Protein AF-A0A7S9C4N0-F1 (afdb_monomer)

pLDDT: mean 79.32, std 20.71, range [38.62, 98.19]

Solvent-accessible surface area (backbone atoms only — not comparable to full-atom values): 6764 Å² total; per-residue (Å²): 137,88,86,79,90,88,79,85,83,76,67,74,68,62,57,54,56,61,53,48,69,72,64,66,68,69,75,49,67,66,59,56,49,53,51,50,52,51,50,52,47,45,57,50,40,56,49,52,24,50,52,28,50,78,68,72,34,56,71,59,19,50,50,38,47,52,54,43,48,55,60,38,64,79,62,74,44,74,67,61,49,51,43,47,51,49,28,52,53,28,51,76,69,69,37,54,73,60,20,51,55,46,47,53,52,45,53,56,63,72,68,57,77,86,126

Foldseek 3Di:
DDDDDDDDDPPVVVVVVVVVVVPPCPPPVVVVVVVVVLLVVLLVLLVVLLVCLVVVNLVVSLVSLVVSLVSCVVPPDPVLNVLSVVLNVCSVVVVSVVSNVSSVVSSVVSVDPPD

Structure (mmCIF, N/CA/C/O backbone):
data_AF-A0A7S9C4N0-F1
#
_entry.id   AF-A0A7S9C4N0-F1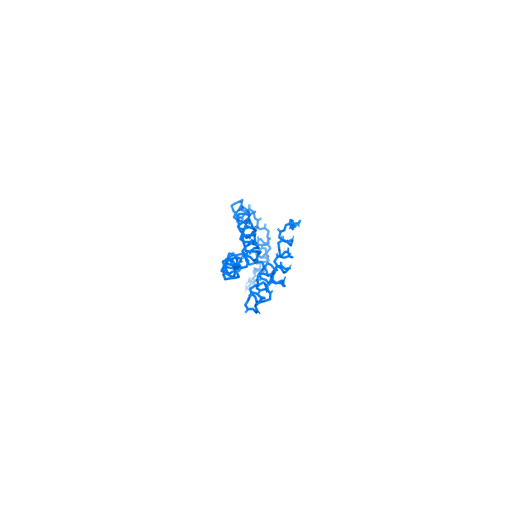
#
loop_
_atom_site.group_PDB
_atom_site.id
_atom_site.type_symbol
_atom_site.label_atom_id
_atom_site.label_alt_id
_atom_site.label_comp_id
_atom_site.label_asym_id
_atom_site.label_entity_id
_atom_site.label_seq_id
_atom_site.pdbx_PDB_ins_code
_atom_site.Cartn_x
_atom_site.Cartn_y
_atom_site.Cartn_z
_atom_site.occupancy
_atom_site.B_iso_or_equiv
_atom_site.auth_seq_id
_atom_site.auth_comp_id
_atom_site.auth_asym_id
_atom_site.auth_atom_id
_atom_site.pdbx_PDB_model_num
ATOM 1 N N . MET A 1 1 ? -49.099 -14.129 62.429 1.00 42.12 1 MET A N 1
ATOM 2 C CA . MET A 1 1 ? -47.677 -14.520 62.326 1.00 42.12 1 MET A CA 1
ATOM 3 C C . MET A 1 1 ? -47.133 -13.889 61.053 1.00 42.12 1 MET A C 1
ATOM 5 O O . MET A 1 1 ? -47.668 -14.164 59.990 1.00 42.12 1 MET A O 1
ATOM 9 N N . SER A 1 2 ? -46.189 -12.955 61.195 1.00 42.50 2 SER A N 1
ATOM 10 C CA . SER A 1 2 ? -45.505 -12.240 60.104 1.00 42.50 2 SER A CA 1
ATOM 11 C C . SER A 1 2 ? -44.421 -13.084 59.425 1.00 42.50 2 SER A C 1
ATOM 13 O O . SER A 1 2 ? -43.909 -14.011 60.052 1.00 42.50 2 SER A O 1
ATOM 15 N N . HIS A 1 3 ? -43.997 -12.590 58.249 1.00 38.66 3 HIS A N 1
ATOM 16 C CA . HIS A 1 3 ? -42.787 -12.847 57.433 1.00 38.66 3 HIS A CA 1
ATOM 17 C C 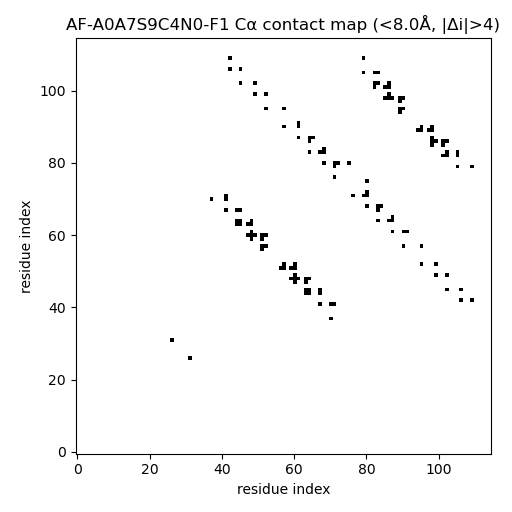. HIS A 1 3 ? -43.074 -13.614 56.122 1.00 38.66 3 HIS A C 1
ATOM 19 O O . HIS A 1 3 ? -43.628 -14.699 56.161 1.00 38.66 3 HIS A O 1
ATOM 25 N N . GLY A 1 4 ? -42.720 -13.123 54.928 1.00 38.84 4 GLY A N 1
ATOM 26 C CA . GLY A 1 4 ? -41.900 -11.955 54.616 1.00 38.84 4 GLY A CA 1
ATOM 27 C C . GLY A 1 4 ? -41.894 -11.572 53.129 1.00 38.84 4 GLY A C 1
ATOM 28 O O . GLY A 1 4 ? -42.109 -12.393 52.242 1.00 38.84 4 GLY A O 1
ATOM 29 N N . ASN A 1 5 ? -41.628 -10.283 52.917 1.00 50.59 5 ASN A N 1
ATOM 30 C CA . ASN A 1 5 ? -41.169 -9.650 51.681 1.00 50.59 5 ASN A CA 1
ATOM 31 C C . ASN A 1 5 ? -39.883 -10.298 51.149 1.00 50.59 5 ASN A C 1
ATOM 33 O O . ASN A 1 5 ? -39.047 -10.693 51.963 1.00 50.59 5 ASN A O 1
ATOM 37 N N . ASN A 1 6 ? -39.712 -10.278 49.814 1.00 46.94 6 ASN A N 1
ATOM 38 C CA . ASN A 1 6 ? -38.465 -10.155 49.020 1.00 46.94 6 ASN A CA 1
ATOM 39 C C . ASN A 1 6 ? -38.586 -10.980 47.718 1.00 46.94 6 ASN A C 1
ATOM 41 O O . ASN A 1 6 ? -38.958 -12.140 47.778 1.00 46.94 6 ASN A O 1
ATOM 45 N N . LYS A 1 7 ? -38.270 -10.515 46.505 1.00 49.75 7 LYS A N 1
ATOM 46 C CA . LYS A 1 7 ? -37.336 -9.473 46.061 1.00 49.75 7 LYS A CA 1
ATOM 47 C C . LYS A 1 7 ? -37.733 -8.968 44.669 1.00 49.75 7 LYS A C 1
ATOM 49 O O . LYS A 1 7 ? -38.094 -9.749 43.793 1.00 49.75 7 LYS A O 1
ATOM 54 N N . SER A 1 8 ? -37.565 -7.663 44.495 1.00 49.47 8 SER A N 1
ATOM 55 C CA . SER A 1 8 ? -37.536 -6.902 43.250 1.00 49.47 8 SER A CA 1
ATOM 56 C C . SER A 1 8 ? -36.784 -7.621 42.130 1.00 49.47 8 SER A C 1
ATOM 58 O O . SER A 1 8 ? -35.636 -8.009 42.319 1.00 49.47 8 SER A O 1
ATOM 60 N N . THR A 1 9 ? -37.407 -7.738 40.959 1.00 46.94 9 THR A N 1
ATOM 61 C CA . THR A 1 9 ? -36.789 -8.100 39.676 1.00 46.94 9 THR A CA 1
ATOM 62 C C . THR A 1 9 ? -35.881 -6.963 39.188 1.00 46.94 9 THR A C 1
ATOM 64 O O . THR A 1 9 ? -36.403 -5.979 38.664 1.00 46.94 9 THR A O 1
ATOM 67 N N . PRO A 1 10 ? -34.538 -7.063 39.278 1.00 48.41 10 PRO A N 1
ATOM 68 C CA . PRO A 1 10 ? -33.617 -6.063 38.743 1.00 48.41 10 PRO A CA 1
ATOM 69 C C . PRO A 1 10 ? -33.105 -6.467 37.349 1.00 48.41 10 PRO A C 1
ATOM 71 O O . PRO A 1 10 ? -32.075 -5.982 36.897 1.00 48.41 10 PRO A O 1
ATOM 74 N N . VAL A 1 11 ? -33.785 -7.390 36.663 1.00 48.38 11 VAL A N 1
ATOM 75 C CA . VAL A 1 11 ? -33.288 -7.960 35.399 1.00 48.38 11 VAL A CA 1
ATOM 76 C C . VAL A 1 11 ? -33.662 -7.088 34.195 1.00 48.38 11 VAL A C 1
ATOM 78 O O . VAL A 1 11 ? -32.925 -7.037 33.216 1.00 48.38 11 VAL A O 1
ATOM 81 N N . LEU A 1 12 ? -34.756 -6.325 34.275 1.00 45.28 12 LEU A N 1
ATOM 82 C CA . LEU A 1 12 ? -35.233 -5.512 33.148 1.00 45.28 12 LEU A CA 1
ATOM 83 C C . LEU A 1 12 ? -34.440 -4.215 32.918 1.00 45.28 12 LEU A C 1
ATOM 85 O O . LEU A 1 12 ? -34.414 -3.720 31.79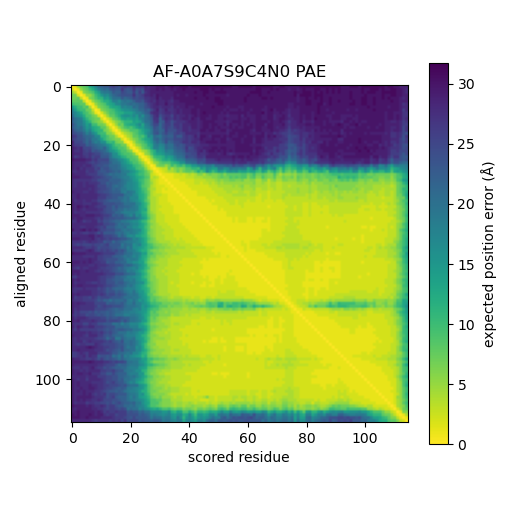5 1.00 45.28 12 LEU A O 1
ATOM 89 N N . ALA A 1 13 ? -33.739 -3.689 33.926 1.00 46.22 13 ALA A N 1
ATOM 90 C CA . ALA A 1 13 ? -32.926 -2.479 33.764 1.00 46.22 13 ALA A CA 1
ATOM 91 C C . ALA A 1 13 ? -31.599 -2.735 33.017 1.00 46.22 13 ALA A C 1
ATOM 93 O O . ALA A 1 13 ? -31.048 -1.825 32.404 1.00 46.22 13 ALA A O 1
ATOM 94 N N . LEU A 1 14 ? -31.098 -3.975 33.024 1.00 44.50 14 LEU A N 1
ATOM 95 C CA . LEU A 1 14 ? -29.803 -4.331 32.429 1.00 44.50 14 LEU A CA 1
ATOM 96 C C . LEU A 1 14 ? -29.857 -4.505 30.902 1.00 44.50 14 LEU A C 1
ATOM 98 O O . LEU A 1 14 ? -28.857 -4.275 30.226 1.00 44.50 14 LEU A O 1
ATOM 102 N N . VAL A 1 15 ? -31.022 -4.840 30.339 1.00 50.91 15 VAL A N 1
ATOM 103 C CA . VAL A 1 15 ? -31.187 -5.018 28.882 1.00 50.91 15 VAL A CA 1
ATOM 104 C C . VAL A 1 15 ? -31.284 -3.671 28.153 1.00 50.91 15 VAL A C 1
ATOM 106 O O . VAL A 1 15 ? -30.774 -3.527 27.043 1.00 50.91 15 VAL A O 1
ATOM 109 N N . ALA A 1 16 ? -31.847 -2.645 28.798 1.00 47.94 16 ALA A N 1
ATOM 110 C CA . ALA A 1 16 ? -31.915 -1.300 28.224 1.00 47.94 16 ALA A CA 1
ATOM 111 C C . ALA A 1 16 ? -30.527 -0.647 28.077 1.00 47.94 16 ALA A C 1
ATOM 113 O O . ALA A 1 16 ? -30.297 0.092 27.121 1.00 47.94 16 ALA A O 1
ATOM 114 N N . ALA A 1 17 ? -29.577 -0.962 28.966 1.00 44.97 17 ALA A N 1
ATOM 115 C CA . ALA A 1 17 ? -28.221 -0.420 28.896 1.00 44.97 17 ALA A CA 1
ATOM 116 C C . ALA A 1 17 ? -27.434 -0.940 27.676 1.00 44.97 17 ALA A C 1
ATOM 118 O O . ALA A 1 17 ? -26.717 -0.165 27.049 1.00 44.97 17 ALA A O 1
ATOM 119 N N . PHE A 1 18 ? -27.626 -2.205 27.279 1.00 50.28 18 PHE A N 1
ATOM 120 C CA . PHE A 1 18 ? -26.986 -2.777 26.083 1.00 50.28 18 PHE A CA 1
ATOM 121 C C . PHE A 1 18 ? -27.610 -2.273 24.769 1.00 50.28 18 PHE A C 1
ATOM 123 O O . PHE A 1 18 ? -26.909 -2.079 23.774 1.00 50.28 18 PHE A O 1
ATOM 130 N N . ALA A 1 19 ? -28.917 -1.992 24.764 1.00 48.09 19 ALA A N 1
ATOM 131 C CA . ALA A 1 19 ? -29.579 -1.372 23.615 1.00 48.09 19 ALA A CA 1
ATOM 132 C C . ALA A 1 19 ? -29.194 0.113 23.457 1.00 48.09 19 ALA A C 1
ATOM 134 O O . ALA A 1 19 ? -28.982 0.578 22.337 1.00 48.09 19 ALA A O 1
ATOM 135 N N . ALA A 1 20 ? -29.015 0.844 24.563 1.00 42.09 20 ALA A N 1
ATOM 136 C CA . ALA A 1 20 ? -28.598 2.247 24.534 1.00 42.09 20 ALA A CA 1
ATOM 137 C C . ALA A 1 20 ? -27.164 2.434 24.003 1.00 42.09 20 ALA A C 1
ATOM 139 O O . ALA A 1 20 ? -26.893 3.415 23.314 1.00 42.09 20 ALA A O 1
ATOM 140 N N . THR A 1 21 ? -26.253 1.474 24.216 1.00 47.78 21 THR A N 1
ATOM 141 C CA . THR A 1 21 ? -24.904 1.542 23.613 1.00 47.78 21 THR A CA 1
ATOM 142 C C . THR A 1 21 ? -24.913 1.305 22.100 1.00 47.78 21 THR A C 1
ATOM 144 O O . THR A 1 21 ? -23.990 1.721 21.408 1.00 47.78 21 THR A O 1
ATOM 147 N N . SER A 1 22 ? -25.961 0.669 21.569 1.00 45.81 22 SER A N 1
ATOM 148 C CA . SER A 1 22 ? -26.095 0.414 20.128 1.00 45.81 22 SER A CA 1
ATOM 149 C C . SER A 1 22 ? -26.681 1.614 19.371 1.00 45.81 22 SER A C 1
ATOM 151 O O . SER A 1 22 ? -26.483 1.733 18.165 1.00 45.81 22 SER A O 1
ATOM 153 N N . ALA A 1 23 ? -27.399 2.504 20.069 1.00 44.66 23 ALA A N 1
ATOM 154 C CA . ALA A 1 23 ? -28.162 3.602 19.471 1.00 44.66 23 ALA A CA 1
ATOM 155 C C . ALA A 1 23 ? -27.606 5.007 19.774 1.00 44.66 23 ALA A C 1
ATOM 157 O O . ALA A 1 23 ? -27.929 5.952 19.059 1.00 44.66 23 ALA A O 1
ATOM 158 N N . GLN A 1 24 ? -26.732 5.170 20.773 1.00 43.16 24 GLN A N 1
ATOM 159 C CA . GLN A 1 24 ? -26.011 6.427 21.012 1.00 43.16 24 GLN A CA 1
ATOM 160 C C . GLN A 1 24 ? -24.666 6.484 20.267 1.00 43.16 24 GLN A C 1
ATOM 162 O O . GLN A 1 24 ? -23.676 7.011 20.760 1.00 43.16 24 GLN A O 1
ATOM 167 N N . ALA A 1 25 ? -24.659 6.052 19.006 1.00 50.03 25 ALA A N 1
ATOM 168 C CA . ALA A 1 25 ? -23.867 6.745 17.997 1.00 50.03 25 ALA A CA 1
ATOM 169 C C . ALA A 1 25 ? -24.622 8.033 17.626 1.00 50.03 25 ALA A C 1
ATOM 171 O O . ALA A 1 25 ? -25.085 8.200 16.501 1.00 50.03 25 ALA A O 1
ATOM 172 N N . ALA A 1 26 ? -24.794 8.944 18.592 1.00 48.78 26 ALA A N 1
ATOM 173 C CA . ALA A 1 26 ? -24.950 10.341 18.228 1.00 48.78 26 ALA A CA 1
ATOM 174 C C . ALA A 1 26 ? -23.658 10.657 17.480 1.00 48.78 26 ALA A C 1
ATOM 176 O O . ALA A 1 26 ? -22.591 10.646 18.088 1.00 48.78 26 ALA A O 1
ATOM 177 N N . ALA A 1 27 ? -23.743 10.722 16.152 1.00 56.53 27 ALA A N 1
ATOM 178 C CA . ALA A 1 27 ? -22.606 10.918 15.279 1.00 56.53 27 ALA A CA 1
ATOM 179 C C . ALA A 1 27 ? -21.900 12.192 15.733 1.00 56.53 27 ALA A C 1
ATOM 181 O O . ALA A 1 27 ? -22.366 13.289 15.437 1.00 56.53 27 ALA A O 1
ATOM 182 N N . ASP A 1 28 ? -20.830 12.028 16.513 1.00 62.69 28 ASP A N 1
ATOM 183 C CA . ASP A 1 28 ? -19.946 13.117 16.875 1.00 62.69 28 ASP A CA 1
ATOM 184 C C . ASP A 1 28 ? -19.474 13.708 15.540 1.00 62.69 28 ASP A C 1
ATOM 186 O O . ASP A 1 28 ? -18.823 12.994 14.758 1.00 62.69 28 ASP A O 1
ATOM 190 N N . PRO A 1 29 ? -19.870 14.950 15.205 1.00 66.19 29 PRO A N 1
ATOM 191 C CA . PRO A 1 29 ? -19.482 15.562 13.944 1.00 66.19 29 PRO A CA 1
ATOM 192 C C . PRO A 1 29 ? -17.956 15.560 13.791 1.00 66.19 29 PRO A C 1
ATOM 194 O O . PRO A 1 29 ? -17.461 15.384 12.671 1.00 66.19 29 PRO A O 1
ATOM 197 N N . ASP A 1 30 ? -17.210 15.598 14.898 1.00 78.94 30 ASP A N 1
ATOM 198 C CA . ASP A 1 30 ? -15.754 15.519 14.891 1.00 78.94 30 ASP A CA 1
ATOM 199 C C . ASP A 1 30 ? -15.251 14.127 14.496 1.00 78.94 30 ASP A C 1
ATOM 201 O O . ASP A 1 30 ? -14.275 14.019 13.756 1.00 78.94 30 ASP A O 1
ATOM 205 N N . GLU A 1 31 ? -15.903 13.042 14.922 1.00 78.31 31 GLU A N 1
ATOM 206 C CA . GLU A 1 31 ? -15.506 11.686 14.516 1.00 78.31 31 GLU A CA 1
ATOM 207 C C . GLU A 1 31 ? -15.821 11.425 13.039 1.00 78.31 31 GLU A C 1
ATOM 209 O O . GLU A 1 31 ? -15.039 10.780 12.334 1.00 78.31 31 GLU A O 1
ATOM 214 N N . SER A 1 32 ? -16.933 11.972 12.536 1.00 78.56 32 SER A N 1
ATOM 215 C CA . SER A 1 32 ? -17.266 11.892 11.111 1.00 78.56 32 SER A CA 1
ATOM 216 C C . SER A 1 32 ? -16.238 12.632 10.243 1.00 78.56 32 SER A C 1
ATOM 218 O O . SER A 1 32 ? -15.775 12.086 9.236 1.00 78.56 32 SER A O 1
ATOM 220 N N . THR A 1 33 ? -15.805 13.815 10.691 1.00 83.25 33 THR A N 1
ATOM 221 C CA . THR A 1 33 ? -14.778 14.638 10.039 1.00 83.25 33 THR A CA 1
ATOM 222 C C . THR A 1 33 ? -13.426 13.933 10.074 1.00 83.25 33 THR A C 1
ATOM 224 O O . THR A 1 33 ? -12.829 13.691 9.026 1.00 83.25 33 THR A O 1
ATOM 227 N N . ARG A 1 34 ? -12.993 13.457 11.249 1.00 83.75 34 ARG A N 1
ATOM 228 C CA . ARG A 1 34 ? -11.751 12.685 11.411 1.00 83.75 34 ARG A CA 1
ATOM 229 C C . ARG A 1 34 ? -11.723 11.430 10.536 1.00 83.75 34 ARG A C 1
ATOM 231 O O . ARG A 1 34 ? -10.688 11.080 9.967 1.00 83.75 34 ARG A O 1
ATOM 238 N N . ARG A 1 35 ? -12.855 10.732 10.389 1.00 81.62 35 ARG A N 1
ATOM 239 C CA . ARG A 1 35 ? -12.970 9.576 9.486 1.00 81.62 35 ARG A CA 1
ATOM 240 C C . ARG A 1 35 ? -12.813 9.988 8.018 1.00 81.62 35 ARG A C 1
ATOM 242 O O . ARG A 1 35 ? -12.166 9.257 7.267 1.00 81.62 35 ARG A O 1
ATOM 249 N N . GLN A 1 36 ? -13.388 11.114 7.595 1.00 84.25 36 GLN A N 1
ATOM 250 C CA . GLN A 1 36 ? -13.212 11.631 6.232 1.00 84.25 36 GLN A CA 1
ATOM 251 C C . GLN A 1 36 ? -11.764 12.051 5.960 1.00 84.25 36 GLN A C 1
ATOM 253 O O . GLN A 1 36 ? -11.209 11.649 4.938 1.00 84.25 36 GLN A O 1
ATOM 258 N N . GLU A 1 37 ? -11.127 12.767 6.886 1.00 86.38 37 GLU A N 1
ATOM 259 C CA . GLU A 1 37 ? -9.718 13.167 6.788 1.00 86.38 37 GLU A CA 1
ATOM 260 C C . GLU A 1 37 ? -8.792 11.953 6.666 1.00 86.38 37 GLU A C 1
ATOM 262 O O . GLU A 1 37 ? -7.960 11.892 5.760 1.00 86.38 37 GLU A O 1
ATOM 267 N N . ARG A 1 38 ? -8.989 10.925 7.505 1.00 84.00 38 ARG A N 1
ATOM 268 C CA . ARG A 1 38 ? -8.225 9.670 7.414 1.00 84.00 38 ARG A CA 1
ATOM 269 C C . ARG A 1 38 ? -8.429 8.965 6.076 1.00 84.00 38 ARG A C 1
ATOM 271 O O . ARG A 1 38 ? -7.464 8.496 5.478 1.00 84.00 38 ARG A O 1
ATOM 278 N N . ARG A 1 39 ? -9.667 8.897 5.573 1.00 84.69 39 ARG A N 1
ATOM 279 C CA . ARG A 1 39 ? -9.948 8.325 4.243 1.00 84.69 39 ARG A CA 1
ATOM 280 C C . ARG A 1 39 ? -9.232 9.107 3.143 1.00 84.69 39 ARG A C 1
ATOM 282 O O . ARG A 1 39 ? -8.623 8.492 2.271 1.00 84.69 39 ARG A O 1
ATOM 289 N N . ALA A 1 40 ? -9.257 10.437 3.201 1.00 88.06 40 ALA A N 1
ATOM 290 C CA . ALA A 1 40 ? -8.545 11.288 2.252 1.00 88.06 40 ALA A CA 1
ATOM 291 C C . ALA A 1 40 ? -7.026 11.053 2.309 1.00 88.06 40 ALA A C 1
ATOM 293 O O . ALA A 1 40 ? -6.388 10.908 1.263 1.00 88.06 40 ALA A O 1
ATOM 294 N N . GLN A 1 41 ? -6.465 10.923 3.516 1.00 89.69 41 GLN A N 1
ATOM 295 C CA . GLN A 1 41 ? -5.053 10.614 3.732 1.00 89.69 41 GLN A CA 1
ATOM 296 C C . GLN A 1 41 ? -4.671 9.251 3.141 1.00 89.69 41 GLN A C 1
ATOM 298 O O . GLN A 1 41 ? -3.714 9.170 2.373 1.00 89.69 41 GLN A O 1
ATOM 303 N N . VAL A 1 42 ? -5.440 8.194 3.423 1.00 90.25 42 VAL A N 1
ATOM 304 C CA . VAL A 1 42 ? -5.203 6.853 2.860 1.00 90.25 42 VAL A CA 1
ATOM 305 C C . VAL A 1 42 ? -5.270 6.898 1.331 1.00 90.25 42 VAL A C 1
ATOM 307 O O . VAL A 1 42 ? -4.365 6.412 0.656 1.00 90.25 42 VAL A O 1
ATOM 310 N N . GLN A 1 43 ? -6.279 7.554 0.751 1.00 91.31 43 GLN A N 1
ATOM 311 C CA . GLN A 1 43 ? -6.390 7.697 -0.705 1.00 91.31 43 GLN A CA 1
ATOM 312 C C . GLN A 1 43 ? -5.223 8.483 -1.325 1.00 91.31 43 GLN A C 1
ATOM 314 O O . GLN A 1 43 ? -4.832 8.223 -2.469 1.00 91.31 43 GLN A O 1
ATOM 319 N N . GLN A 1 44 ? -4.678 9.472 -0.615 1.00 92.94 44 GLN A N 1
ATOM 320 C CA . GLN A 1 44 ? -3.486 10.204 -1.039 1.00 92.94 44 GLN A CA 1
ATOM 321 C C . GLN A 1 44 ? -2.235 9.322 -0.974 1.00 92.94 44 GLN A C 1
ATOM 323 O O . GLN A 1 44 ? -1.474 9.296 -1.939 1.00 92.94 44 GLN A O 1
ATOM 328 N N . GLN A 1 45 ? -2.048 8.555 0.101 1.00 93.81 45 GLN A N 1
ATOM 329 C CA . GLN A 1 45 ? -0.907 7.648 0.239 1.00 93.81 45 GLN A CA 1
ATOM 330 C C . GLN A 1 45 ? -0.928 6.533 -0.810 1.00 93.81 45 GLN A C 1
ATOM 332 O O . GLN A 1 45 ? 0.097 6.261 -1.427 1.00 93.81 45 GLN A O 1
ATOM 337 N N . LEU A 1 46 ? -2.096 5.951 -1.099 1.00 94.38 46 LEU A N 1
ATOM 338 C CA . LEU A 1 46 ? -2.230 4.949 -2.161 1.00 94.38 46 LEU A CA 1
ATOM 339 C C . LEU A 1 46 ? -1.954 5.528 -3.554 1.00 94.38 46 LEU A C 1
ATOM 341 O O . LEU A 1 46 ? -1.423 4.830 -4.415 1.00 94.38 46 LEU A O 1
ATOM 345 N N . ARG A 1 47 ? -2.299 6.801 -3.792 1.00 94.69 47 ARG A N 1
ATOM 346 C CA . ARG A 1 47 ? -1.913 7.513 -5.023 1.00 94.69 47 ARG A CA 1
ATOM 347 C C . ARG A 1 47 ? -0.404 7.675 -5.124 1.00 94.69 47 ARG A C 1
ATOM 349 O O . ARG A 1 47 ? 0.151 7.369 -6.171 1.00 94.69 47 ARG A O 1
ATOM 356 N N . ALA A 1 48 ? 0.233 8.134 -4.050 1.00 96.12 48 ALA A N 1
ATOM 357 C CA . ALA A 1 48 ? 1.678 8.309 -4.008 1.00 96.12 48 ALA A CA 1
ATOM 358 C C . ALA A 1 48 ? 2.397 6.973 -4.241 1.00 96.12 48 ALA A C 1
ATOM 360 O O . ALA A 1 48 ? 3.246 6.891 -5.117 1.00 96.12 48 ALA A O 1
ATOM 361 N N . ALA A 1 49 ? 1.979 5.904 -3.553 1.00 96.25 49 ALA A N 1
ATOM 362 C CA . ALA A 1 49 ? 2.546 4.572 -3.745 1.00 96.25 49 ALA A CA 1
ATOM 363 C C . ALA A 1 49 ? 2.431 4.100 -5.201 1.00 96.25 49 ALA A C 1
ATOM 365 O O . ALA A 1 49 ? 3.373 3.518 -5.721 1.00 96.25 49 ALA A O 1
AT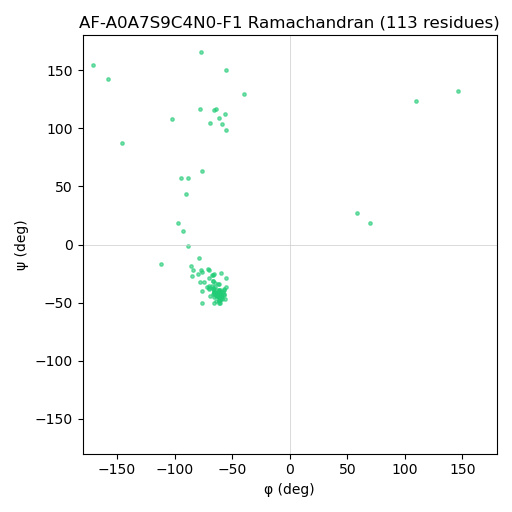OM 366 N N . GLN A 1 50 ? 1.316 4.387 -5.880 1.00 95.88 50 GLN A N 1
ATOM 367 C CA . GLN A 1 50 ? 1.157 4.011 -7.283 1.00 95.88 50 GLN A CA 1
ATOM 368 C C . GLN A 1 50 ? 2.136 4.757 -8.196 1.00 95.88 50 GLN A C 1
ATOM 370 O O . GLN A 1 50 ? 2.706 4.148 -9.094 1.00 95.88 50 GLN A O 1
ATOM 375 N N . VAL A 1 51 ? 2.336 6.058 -7.967 1.00 96.69 51 VAL A N 1
ATOM 376 C CA . VAL A 1 51 ? 3.322 6.849 -8.719 1.00 96.69 51 VAL A CA 1
ATOM 377 C C . VAL A 1 51 ? 4.720 6.275 -8.518 1.00 96.69 51 VAL A C 1
ATOM 379 O O . VAL A 1 51 ? 5.411 6.042 -9.502 1.00 96.69 51 VAL A O 1
ATOM 382 N 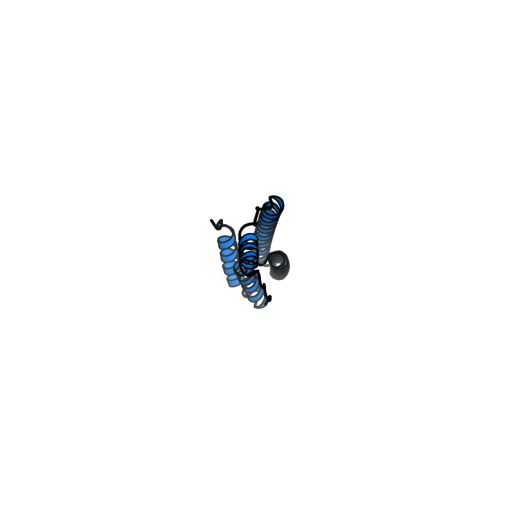N . GLU A 1 52 ? 5.102 5.969 -7.275 1.00 97.69 52 GLU A N 1
ATOM 383 C CA . GLU A 1 52 ? 6.403 5.355 -6.990 1.00 97.69 52 GLU A CA 1
ATOM 384 C C . GLU A 1 52 ? 6.581 4.021 -7.729 1.00 97.69 52 GLU A C 1
ATOM 386 O O . GLU A 1 52 ? 7.641 3.789 -8.298 1.00 97.69 52 GLU A O 1
ATOM 391 N N . LEU A 1 53 ? 5.548 3.171 -7.797 1.00 95.00 53 LEU A N 1
ATOM 392 C CA . LEU A 1 53 ? 5.621 1.909 -8.547 1.00 95.00 53 LEU A CA 1
ATOM 393 C C . LEU A 1 53 ? 5.755 2.107 -10.058 1.00 95.00 53 LEU A C 1
ATOM 395 O O . LEU A 1 53 ? 6.482 1.359 -10.697 1.00 95.00 53 LEU A O 1
ATOM 399 N N . TYR A 1 54 ? 5.088 3.104 -10.643 1.00 94.38 54 TYR A N 1
ATOM 400 C CA . TYR A 1 54 ? 5.273 3.414 -12.067 1.00 94.38 54 TYR A CA 1
ATOM 401 C C . TYR A 1 54 ? 6.639 4.030 -12.379 1.00 94.38 54 TYR A C 1
ATOM 403 O O . TYR A 1 54 ? 7.075 3.988 -13.525 1.00 94.38 54 TYR A O 1
ATOM 411 N N . CYS A 1 55 ? 7.293 4.620 -11.380 1.00 96.19 55 CYS A N 1
ATOM 412 C CA . CYS A 1 55 ? 8.649 5.148 -11.481 1.00 96.19 55 CYS A CA 1
ATOM 413 C C . CYS A 1 55 ? 9.722 4.126 -11.060 1.00 96.19 55 CYS A C 1
ATOM 415 O O . CYS A 1 55 ? 10.871 4.518 -10.878 1.00 96.19 55 CYS A O 1
ATOM 417 N N . ASP A 1 56 ? 9.366 2.848 -10.881 1.00 95.38 56 ASP A N 1
ATOM 418 C CA . ASP A 1 56 ? 10.262 1.771 -10.430 1.00 95.38 56 ASP A CA 1
ATOM 419 C C . ASP A 1 56 ? 10.928 2.032 -9.057 1.00 95.38 56 ASP A C 1
ATOM 421 O O . ASP A 1 56 ? 12.000 1.516 -8.731 1.00 95.38 56 ASP A O 1
ATOM 425 N N . HIS A 1 57 ? 10.287 2.825 -8.196 1.00 97.44 57 HIS A N 1
ATOM 426 C CA . HIS A 1 57 ? 10.743 3.1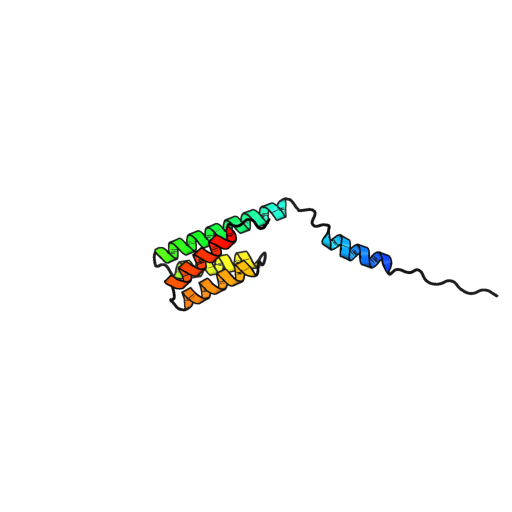33 -6.840 1.00 97.44 57 HIS A CA 1
ATOM 427 C C . HIS A 1 57 ? 10.119 2.194 -5.790 1.00 97.44 57 HIS A C 1
ATOM 429 O O . HIS A 1 57 ? 9.501 2.628 -4.809 1.00 97.44 57 HIS A O 1
ATOM 435 N N . ASP A 1 58 ? 10.316 0.884 -5.953 1.00 94.44 58 ASP A N 1
ATOM 436 C CA . ASP A 1 58 ? 9.679 -0.159 -5.130 1.00 94.44 58 ASP A CA 1
ATOM 437 C C . ASP A 1 58 ? 9.911 0.006 -3.617 1.00 94.44 58 ASP A C 1
ATOM 439 O O . ASP A 1 58 ? 9.020 -0.244 -2.799 1.00 94.44 58 ASP A O 1
ATOM 443 N N . SER A 1 59 ? 11.099 0.465 -3.215 1.00 96.31 59 SER A N 1
ATOM 444 C CA . SER A 1 59 ? 11.436 0.702 -1.805 1.00 96.31 59 SER A CA 1
ATOM 445 C C . SER A 1 59 ? 10.605 1.833 -1.188 1.00 96.31 59 SER A C 1
ATOM 447 O O . SER A 1 59 ? 10.151 1.717 -0.043 1.00 96.31 59 SER A O 1
ATOM 449 N N . GLN A 1 60 ? 10.343 2.893 -1.956 1.00 97.31 60 GLN A N 1
ATOM 450 C CA . GLN A 1 60 ? 9.530 4.026 -1.521 1.00 97.31 60 GLN A CA 1
ATOM 451 C C . GLN A 1 60 ? 8.050 3.689 -1.531 1.00 97.31 60 GLN A C 1
ATOM 453 O O . GLN A 1 60 ? 7.359 4.003 -0.558 1.00 97.31 60 GLN A O 1
ATOM 458 N N . ALA A 1 61 ? 7.586 2.954 -2.540 1.00 97.06 61 ALA A N 1
ATOM 459 C CA . ALA A 1 61 ? 6.246 2.390 -2.531 1.00 97.06 61 ALA A CA 1
ATOM 460 C C . ALA A 1 61 ? 6.025 1.507 -1.291 1.00 97.06 61 ALA A C 1
ATOM 462 O O . ALA A 1 61 ? 5.046 1.681 -0.566 1.00 97.06 61 ALA A O 1
ATOM 463 N N . LEU A 1 62 ? 6.969 0.618 -0.964 1.00 97.44 62 LEU A N 1
ATOM 464 C CA . LEU A 1 62 ? 6.878 -0.247 0.214 1.00 97.44 62 LEU A CA 1
ATOM 465 C C . LEU A 1 62 ? 6.827 0.550 1.528 1.00 97.44 62 LEU A C 1
ATOM 467 O O . LEU A 1 62 ? 6.077 0.182 2.438 1.00 97.44 62 LEU A O 1
ATOM 471 N N . ARG A 1 63 ? 7.600 1.637 1.642 1.00 97.75 63 ARG A N 1
ATOM 472 C CA . ARG A 1 63 ? 7.537 2.549 2.794 1.00 97.75 63 ARG A CA 1
ATOM 473 C C . ARG A 1 63 ? 6.150 3.189 2.915 1.00 97.75 63 ARG A C 1
ATOM 475 O O . ARG A 1 63 ? 5.536 3.080 3.975 1.00 97.75 63 ARG A O 1
ATOM 482 N N . LEU A 1 64 ? 5.628 3.761 1.830 1.00 97.00 64 LEU A N 1
ATOM 483 C CA . LEU A 1 64 ? 4.299 4.382 1.793 1.00 97.00 64 LEU A CA 1
ATOM 484 C C . LEU A 1 64 ? 3.184 3.387 2.143 1.00 97.00 64 LEU A C 1
ATOM 486 O O . LEU A 1 64 ? 2.278 3.710 2.912 1.00 97.00 64 LEU A O 1
ATOM 490 N N . MET A 1 65 ? 3.263 2.148 1.650 1.00 96.75 65 MET A N 1
ATOM 491 C CA . MET A 1 65 ? 2.279 1.113 1.978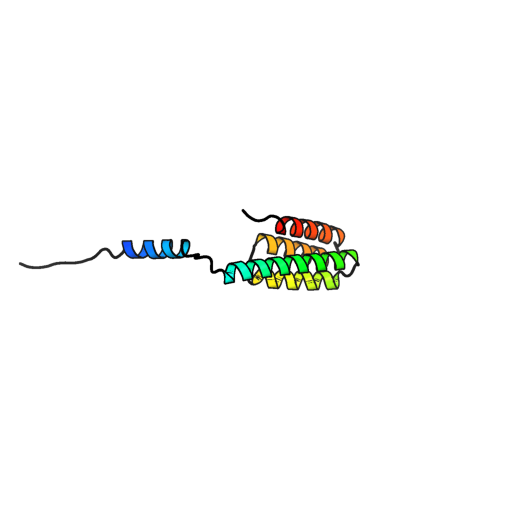 1.00 96.75 65 MET A CA 1
ATOM 492 C C . MET A 1 65 ? 2.309 0.733 3.466 1.00 96.75 65 MET A C 1
ATOM 494 O O . MET A 1 65 ? 1.258 0.509 4.066 1.00 96.75 65 MET A O 1
ATOM 498 N N . ARG A 1 66 ? 3.489 0.706 4.102 1.00 96.06 66 ARG A N 1
ATOM 499 C CA . ARG A 1 66 ? 3.607 0.476 5.554 1.00 96.06 66 ARG A CA 1
ATOM 500 C C . ARG A 1 66 ? 3.012 1.624 6.364 1.00 96.06 66 ARG A C 1
ATOM 502 O O . ARG A 1 66 ? 2.309 1.362 7.336 1.00 96.06 66 ARG A O 1
ATOM 509 N N . GLU A 1 67 ? 3.259 2.867 5.964 1.00 94.81 67 GLU A N 1
ATOM 510 C CA . GLU A 1 67 ? 2.653 4.050 6.591 1.00 94.81 67 GLU A CA 1
ATOM 511 C C . GLU A 1 67 ? 1.124 4.024 6.452 1.00 94.81 67 GLU A C 1
ATOM 513 O O . GLU A 1 67 ? 0.408 4.233 7.430 1.00 94.81 67 GLU A O 1
ATOM 518 N N . THR A 1 68 ? 0.625 3.656 5.269 1.00 94.31 68 THR A N 1
ATOM 519 C CA . THR A 1 68 ? -0.813 3.482 5.008 1.00 94.31 68 THR A CA 1
ATOM 520 C C . THR A 1 68 ? -1.417 2.420 5.921 1.00 94.31 68 THR A C 1
ATOM 522 O O . THR A 1 68 ? -2.472 2.624 6.521 1.00 94.31 68 THR A O 1
ATOM 525 N N . ARG A 1 69 ? -0.728 1.286 6.085 1.00 94.75 69 ARG A N 1
ATOM 526 C CA . ARG A 1 69 ? -1.146 0.226 7.006 1.00 94.75 69 ARG A CA 1
ATOM 527 C C . ARG A 1 69 ? -1.257 0.735 8.443 1.00 94.75 69 ARG A C 1
ATOM 529 O O . ARG A 1 69 ? -2.232 0.420 9.114 1.00 94.75 69 ARG A O 1
ATOM 536 N N . GLN A 1 70 ? -0.282 1.516 8.911 1.00 92.81 70 GLN A N 1
ATOM 537 C CA . GLN A 1 70 ? -0.310 2.092 10.260 1.00 92.81 70 GLN A CA 1
ATOM 538 C C . GLN A 1 70 ? -1.488 3.055 10.443 1.00 92.81 70 GLN A C 1
ATOM 540 O O . GLN A 1 70 ? -2.183 2.977 11.453 1.00 92.81 70 GLN A O 1
ATOM 545 N N . ALA A 1 71 ? -1.776 3.895 9.445 1.00 90.00 71 ALA A N 1
ATOM 546 C CA . ALA A 1 71 ? -2.942 4.777 9.475 1.00 90.00 71 ALA A CA 1
ATOM 547 C C . ALA A 1 71 ? -4.262 3.985 9.563 1.00 90.00 71 ALA A C 1
ATOM 549 O O . ALA A 1 71 ? -5.162 4.350 10.318 1.00 90.00 71 ALA A O 1
ATOM 550 N N . LEU A 1 72 ? -4.359 2.860 8.846 1.00 90.06 72 LEU A N 1
ATOM 551 C CA . LEU A 1 72 ? -5.527 1.977 8.892 1.00 90.06 72 LEU A CA 1
ATOM 552 C C . LEU A 1 72 ? -5.671 1.225 10.222 1.00 90.06 72 LEU A C 1
ATOM 554 O O . LEU A 1 72 ? -6.791 0.923 10.618 1.00 90.06 72 LEU A O 1
ATOM 558 N N . LEU A 1 73 ? -4.583 0.937 10.941 1.00 89.94 73 LEU A N 1
ATOM 559 C CA . LEU A 1 73 ? -4.665 0.295 12.260 1.00 89.94 73 LEU A CA 1
ATOM 560 C C . LEU A 1 73 ? -5.321 1.193 13.317 1.00 89.94 73 LEU A C 1
ATOM 562 O O . LEU A 1 73 ? -5.917 0.673 14.257 1.00 89.94 73 LEU A O 1
ATOM 566 N N . ALA A 1 74 ? -5.260 2.519 13.154 1.00 85.06 74 ALA A N 1
ATOM 567 C CA . ALA A 1 74 ? -5.924 3.459 14.057 1.00 85.06 74 ALA A CA 1
ATOM 568 C C . ALA A 1 74 ? -7.463 3.383 13.976 1.00 85.06 74 ALA A C 1
ATOM 570 O O . 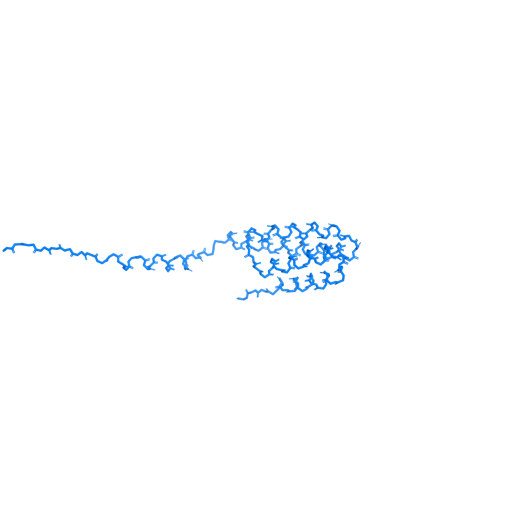ALA A 1 74 ? -8.149 3.694 14.947 1.00 85.06 74 ALA A O 1
ATOM 571 N N . GLN A 1 75 ? -8.016 2.959 12.836 1.00 79.56 75 GLN A N 1
ATOM 572 C CA . GLN A 1 75 ? -9.442 2.679 12.676 1.00 79.56 75 GLN A CA 1
ATOM 573 C C . GLN A 1 75 ? -9.606 1.499 11.709 1.00 79.56 75 GLN A C 1
ATOM 575 O O . GLN A 1 75 ? -9.725 1.710 10.499 1.00 79.56 75 GLN A O 1
ATOM 580 N N . PRO A 1 76 ? -9.568 0.259 12.227 1.00 80.94 76 PRO A N 1
ATOM 581 C CA . PRO A 1 76 ? -9.403 -0.921 11.399 1.00 80.94 76 PRO A CA 1
ATOM 582 C C . PRO A 1 76 ? -10.604 -1.130 10.483 1.00 80.94 76 PRO A C 1
ATOM 584 O O . PRO A 1 76 ? -11.712 -1.423 10.927 1.00 80.94 76 PRO A O 1
ATOM 587 N N . ASP A 1 77 ? -10.344 -1.040 9.183 1.00 84.94 77 ASP A N 1
ATOM 588 C CA . ASP A 1 77 ? -11.182 -1.621 8.144 1.00 84.94 77 ASP A CA 1
ATOM 589 C C . ASP A 1 77 ? -10.503 -2.913 7.655 1.00 84.94 77 ASP A C 1
ATOM 591 O O . ASP A 1 77 ? -9.472 -2.850 6.972 1.00 84.94 77 ASP A O 1
ATOM 595 N N . PRO A 1 78 ? -11.050 -4.098 7.989 1.00 88.38 78 PRO A N 1
ATOM 596 C CA . PRO A 1 78 ? -10.453 -5.381 7.628 1.00 88.38 78 PRO A CA 1
ATOM 597 C C . PRO A 1 78 ? -10.302 -5.592 6.120 1.00 88.38 78 PRO A C 1
ATOM 599 O O . PRO A 1 78 ? -9.485 -6.413 5.699 1.00 88.38 78 PRO A O 1
ATOM 602 N N . SER A 1 79 ? -11.118 -4.924 5.302 1.00 89.06 79 SER A N 1
ATOM 603 C CA . SER A 1 79 ? -11.032 -5.031 3.845 1.00 89.06 79 SER A CA 1
ATOM 604 C C . SER A 1 79 ? -9.845 -4.227 3.309 1.00 89.06 79 SER A C 1
ATOM 606 O O . SER A 1 79 ? -8.981 -4.788 2.632 1.00 89.06 79 SER A O 1
ATOM 608 N N . SER A 1 80 ? -9.724 -2.961 3.719 1.00 90.31 80 SER A N 1
ATOM 609 C CA . SER A 1 80 ? -8.587 -2.102 3.379 1.00 90.31 80 SER A CA 1
ATOM 610 C C . SER A 1 80 ? -7.259 -2.642 3.910 1.00 90.31 80 SER A C 1
ATOM 612 O O . SER A 1 80 ? -6.266 -2.623 3.187 1.00 90.31 80 SER A O 1
ATOM 614 N N . LEU A 1 81 ? -7.228 -3.170 5.139 1.00 93.38 81 LEU A N 1
ATOM 615 C CA . LEU A 1 81 ? -6.015 -3.765 5.711 1.00 93.38 81 LEU A CA 1
ATOM 616 C C . LEU A 1 81 ? -5.532 -4.971 4.900 1.00 93.38 81 LEU A C 1
ATOM 618 O O . LEU A 1 81 ? -4.356 -5.032 4.557 1.00 93.38 81 LEU A O 1
ATOM 622 N N . ARG A 1 82 ? -6.436 -5.887 4.526 1.00 94.75 82 ARG A N 1
ATOM 623 C CA . ARG A 1 82 ? -6.090 -7.039 3.678 1.00 94.75 82 ARG A CA 1
ATOM 624 C C . ARG A 1 82 ? -5.582 -6.613 2.305 1.00 94.75 82 ARG A C 1
ATOM 626 O O . ARG A 1 82 ? -4.612 -7.184 1.818 1.00 94.75 82 ARG A O 1
ATOM 633 N N . ALA A 1 83 ? -6.204 -5.603 1.699 1.00 94.00 83 ALA A N 1
ATOM 634 C CA . ALA A 1 83 ? -5.763 -5.076 0.412 1.00 94.00 83 ALA A CA 1
ATOM 635 C C . ALA A 1 83 ? -4.347 -4.475 0.497 1.00 94.00 83 ALA A C 1
ATOM 637 O O . ALA A 1 83 ? -3.496 -4.771 -0.340 1.00 94.00 83 ALA A O 1
ATOM 638 N N . VAL A 1 84 ? -4.066 -3.689 1.540 1.00 95.62 84 VAL A N 1
ATOM 639 C CA . VAL A 1 84 ? -2.730 -3.126 1.791 1.00 95.62 84 VAL A CA 1
ATOM 640 C C . VAL A 1 84 ? -1.700 -4.221 2.078 1.00 95.62 84 VAL A C 1
ATOM 642 O O . VAL A 1 84 ? -0.604 -4.184 1.519 1.00 95.62 84 VAL A O 1
ATOM 645 N N . ASP A 1 85 ? -2.048 -5.218 2.894 1.00 97.38 85 ASP A N 1
ATOM 646 C CA . ASP A 1 85 ? -1.165 -6.343 3.216 1.00 97.38 85 ASP A CA 1
ATOM 647 C C . ASP A 1 85 ? -0.812 -7.170 1.970 1.00 97.38 85 ASP A C 1
ATOM 649 O O . ASP A 1 85 ? 0.350 -7.547 1.797 1.00 97.38 85 ASP A O 1
ATOM 653 N N . GLN A 1 86 ? -1.771 -7.374 1.061 1.00 97.56 86 GLN A N 1
ATOM 654 C CA . GLN A 1 86 ? -1.530 -8.046 -0.216 1.00 97.56 86 GLN A CA 1
ATOM 655 C C . GLN A 1 86 ? -0.512 -7.285 -1.075 1.00 97.56 86 GLN A C 1
ATOM 657 O O . GLN A 1 86 ? 0.438 -7.885 -1.575 1.00 97.56 86 GLN A O 1
ATOM 662 N N . VAL A 1 87 ? -0.665 -5.965 -1.221 1.00 97.31 87 VAL A N 1
ATOM 663 C CA . VAL A 1 87 ? 0.287 -5.139 -1.987 1.00 97.31 87 VAL A CA 1
ATOM 664 C C . VAL A 1 87 ? 1.681 -5.200 -1.355 1.00 97.31 87 VAL A C 1
ATOM 666 O O . VAL A 1 87 ? 2.663 -5.428 -2.056 1.00 97.31 87 VAL A O 1
ATOM 669 N N . ILE A 1 88 ? 1.784 -5.072 -0.026 1.00 97.88 88 ILE A N 1
ATOM 670 C CA . ILE A 1 88 ? 3.064 -5.182 0.695 1.00 97.88 88 ILE A CA 1
ATOM 671 C C . ILE A 1 88 ? 3.735 -6.533 0.427 1.00 97.88 88 ILE A C 1
ATOM 673 O O . ILE A 1 88 ? 4.954 -6.586 0.248 1.00 97.88 88 ILE A O 1
ATOM 677 N N . TRP A 1 89 ? 2.967 -7.621 0.432 1.00 98.00 89 TRP A N 1
ATOM 678 C CA . TRP A 1 89 ? 3.484 -8.960 0.170 1.00 98.00 89 TRP A CA 1
ATOM 679 C C . TRP A 1 89 ? 4.021 -9.100 -1.260 1.00 98.00 89 TRP A C 1
ATOM 681 O O . TRP A 1 89 ? 5.135 -9.595 -1.435 1.00 98.00 89 TRP A O 1
ATOM 691 N N . LEU A 1 90 ? 3.289 -8.596 -2.259 1.00 98.19 90 LEU A N 1
ATOM 692 C CA . LEU A 1 90 ? 3.702 -8.616 -3.668 1.00 98.19 90 LEU A CA 1
ATOM 693 C C . LEU A 1 90 ? 4.996 -7.822 -3.897 1.00 98.19 90 LEU A C 1
ATOM 695 O O . LEU A 1 90 ? 5.927 -8.333 -4.520 1.00 98.19 90 LEU A O 1
ATOM 699 N N . LEU A 1 91 ? 5.111 -6.625 -3.312 1.00 96.81 91 LEU A N 1
ATOM 700 C CA . LEU A 1 91 ? 6.325 -5.803 -3.414 1.00 96.81 91 LEU A CA 1
ATOM 701 C C . LEU A 1 91 ? 7.553 -6.489 -2.816 1.00 96.81 91 LEU A C 1
ATOM 703 O O . LEU A 1 91 ? 8.634 -6.452 -3.393 1.00 96.81 91 LEU A O 1
ATOM 707 N N . ARG A 1 92 ? 7.402 -7.181 -1.681 1.00 96.81 92 ARG A N 1
ATOM 708 C CA . ARG A 1 92 ? 8.515 -7.938 -1.079 1.00 96.81 92 ARG A CA 1
ATOM 709 C C . ARG A 1 92 ? 8.981 -9.110 -1.942 1.00 96.81 92 ARG A C 1
ATOM 711 O O . ARG A 1 92 ? 10.121 -9.536 -1.791 1.00 96.81 92 ARG A O 1
ATOM 718 N N . ARG A 1 93 ? 8.109 -9.644 -2.800 1.00 97.62 93 ARG A N 1
ATOM 719 C CA . ARG A 1 93 ? 8.429 -10.729 -3.736 1.00 97.62 93 ARG A CA 1
ATOM 720 C C . ARG A 1 93 ? 8.969 -10.221 -5.077 1.00 97.62 93 ARG A C 1
ATOM 722 O O . ARG A 1 93 ? 9.292 -11.046 -5.923 1.00 97.62 93 ARG A O 1
ATOM 729 N N . GLY A 1 94 ? 9.070 -8.902 -5.270 1.00 95.44 94 GLY A N 1
ATOM 730 C CA . GLY A 1 94 ? 9.448 -8.301 -6.553 1.00 95.44 94 GLY A CA 1
ATOM 731 C C . GLY A 1 94 ? 8.370 -8.452 -7.630 1.00 95.44 94 GLY A C 1
ATOM 732 O O . GLY A 1 94 ? 8.656 -8.346 -8.817 1.00 95.44 94 GLY A O 1
ATOM 733 N N . GLU A 1 95 ? 7.121 -8.729 -7.243 1.00 97.25 95 GLU A N 1
ATOM 734 C CA . GLU A 1 95 ? 6.006 -8.915 -8.176 1.00 97.25 95 GLU A CA 1
ATOM 735 C C . GLU A 1 95 ? 5.328 -7.568 -8.488 1.00 97.25 95 GLU A C 1
ATOM 737 O O . GLU A 1 95 ? 4.128 -7.392 -8.268 1.00 97.25 95 GLU A O 1
ATOM 742 N N . THR A 1 96 ? 6.097 -6.599 -8.998 1.00 94.31 96 THR A N 1
ATOM 743 C CA . THR A 1 96 ? 5.680 -5.191 -9.167 1.00 94.31 96 THR A CA 1
ATOM 744 C C . THR A 1 96 ? 4.424 -5.041 -10.030 1.00 94.31 96 THR A C 1
ATOM 746 O O . THR A 1 96 ? 3.486 -4.351 -9.634 1.00 94.31 96 THR A O 1
ATOM 749 N N . ALA A 1 97 ? 4.317 -5.768 -11.148 1.00 95.19 97 ALA A N 1
ATOM 750 C CA . ALA A 1 97 ? 3.123 -5.732 -12.002 1.00 95.19 97 ALA A CA 1
ATOM 751 C C . ALA A 1 97 ? 1.846 -6.194 -11.269 1.00 95.19 97 ALA A C 1
ATOM 753 O O . ALA A 1 97 ? 0.784 -5.584 -11.401 1.00 95.19 97 ALA A O 1
ATOM 754 N N . GLN A 1 98 ? 1.952 -7.245 -10.449 1.00 97.00 98 GLN A N 1
ATOM 755 C CA . GLN A 1 98 ? 0.830 -7.719 -9.637 1.00 97.00 98 GLN A CA 1
ATOM 756 C C . GLN A 1 98 ? 0.513 -6.731 -8.509 1.00 97.00 98 GLN A C 1
ATOM 758 O O . GLN A 1 98 ? -0.657 -6.508 -8.195 1.00 97.00 98 GLN A O 1
ATOM 763 N N . ALA A 1 99 ? 1.539 -6.117 -7.909 1.00 96.50 99 ALA A N 1
ATOM 764 C CA . ALA A 1 99 ? 1.369 -5.106 -6.871 1.00 96.50 99 ALA A CA 1
ATOM 765 C C . ALA A 1 99 ? 0.609 -3.878 -7.394 1.00 96.50 99 ALA A C 1
ATOM 767 O O . ALA A 1 99 ? -0.288 -3.390 -6.707 1.00 96.50 99 ALA A O 1
ATOM 768 N N . ILE A 1 100 ? 0.904 -3.431 -8.621 1.00 95.19 100 ILE A N 1
ATOM 769 C CA . ILE A 1 100 ? 0.180 -2.343 -9.296 1.00 95.19 100 ILE A CA 1
ATOM 770 C C . ILE A 1 100 ? -1.298 -2.716 -9.480 1.00 95.19 100 ILE A C 1
ATOM 772 O O . ILE A 1 100 ? -2.171 -1.960 -9.053 1.00 95.19 100 ILE A O 1
ATOM 776 N N . ALA A 1 101 ? -1.596 -3.902 -10.021 1.00 96.12 101 ALA A N 1
ATOM 777 C CA . ALA A 1 101 ? -2.977 -4.353 -10.225 1.00 96.12 101 ALA A CA 1
ATOM 778 C C . ALA A 1 101 ? -3.768 -4.476 -8.903 1.00 96.12 101 ALA A C 1
ATOM 780 O O . ALA A 1 101 ? -4.937 -4.078 -8.805 1.00 96.12 101 ALA A O 1
ATOM 781 N N . ALA A 1 102 ? -3.126 -4.989 -7.850 1.00 95.75 102 ALA A N 1
ATOM 782 C CA . ALA A 1 102 ? -3.719 -5.073 -6.518 1.00 95.75 102 ALA A CA 1
ATOM 783 C C . ALA A 1 102 ? -3.973 -3.678 -5.915 1.00 95.75 102 ALA A C 1
ATOM 785 O O . ALA A 1 102 ? -5.027 -3.440 -5.320 1.00 95.75 102 ALA A O 1
ATOM 78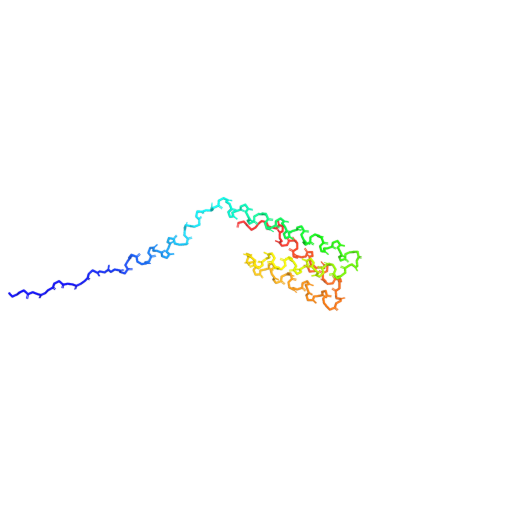6 N N . LEU A 1 103 ? -3.043 -2.738 -6.106 1.00 94.69 103 LEU A N 1
ATOM 787 C CA . LEU A 1 103 ? -3.167 -1.361 -5.635 1.00 94.69 103 LEU A CA 1
ATOM 788 C C . LEU A 1 103 ? -4.298 -0.608 -6.349 1.00 94.69 103 LEU A C 1
ATOM 790 O O . LEU A 1 103 ? -5.068 0.107 -5.706 1.00 94.69 103 LEU A O 1
ATOM 794 N N . GLU A 1 104 ? -4.443 -0.789 -7.659 1.00 94.00 104 GLU A N 1
ATOM 795 C CA . GLU A 1 104 ? -5.554 -0.229 -8.436 1.00 94.00 104 GLU A CA 1
ATOM 796 C C . GLU A 1 104 ? -6.908 -0.729 -7.930 1.00 94.00 104 GLU A C 1
ATOM 798 O O . GLU A 1 104 ? -7.821 0.070 -7.701 1.00 94.00 104 GLU A O 1
ATOM 803 N N . SER A 1 105 ? -7.004 -2.032 -7.666 1.00 92.25 105 SER A N 1
ATOM 804 C CA . SER A 1 105 ? -8.202 -2.658 -7.102 1.00 92.25 105 SER A CA 1
ATOM 805 C C . SER A 1 105 ? -8.533 -2.095 -5.714 1.00 92.25 105 SER A C 1
ATOM 807 O O . SER A 1 105 ? -9.679 -1.726 -5.444 1.00 92.25 105 SER A O 1
ATOM 809 N N . ALA A 1 106 ? -7.524 -1.941 -4.849 1.00 90.25 106 ALA A N 1
ATOM 810 C CA . ALA A 1 106 ? -7.683 -1.345 -3.523 1.00 90.25 106 ALA A CA 1
ATOM 811 C C . ALA A 1 106 ? -8.192 0.104 -3.604 1.00 90.25 106 ALA A C 1
ATOM 813 O O . ALA A 1 106 ? -9.101 0.501 -2.873 1.00 90.25 106 ALA A O 1
ATOM 814 N N . ARG A 1 107 ? -7.650 0.899 -4.533 1.00 90.06 107 ARG A N 1
ATOM 815 C CA . ARG A 1 107 ? -8.088 2.283 -4.757 1.00 90.06 107 ARG A CA 1
ATOM 816 C C . ARG A 1 107 ? -9.507 2.365 -5.309 1.00 90.06 107 ARG A C 1
ATOM 818 O O . ARG A 1 107 ? -10.243 3.271 -4.922 1.00 90.06 107 ARG A O 1
ATOM 825 N N . ALA A 1 108 ? -9.897 1.451 -6.197 1.00 87.62 108 ALA A N 1
ATOM 826 C CA . ALA A 1 108 ? -11.260 1.385 -6.717 1.00 87.62 108 ALA A CA 1
ATOM 827 C C . ALA A 1 108 ? -12.270 1.100 -5.594 1.00 87.62 108 ALA A C 1
ATOM 829 O O . ALA A 1 108 ? -13.270 1.809 -5.484 1.00 87.62 108 ALA A O 1
ATOM 830 N N . ALA A 1 109 ? -11.960 0.155 -4.700 1.00 83.31 109 ALA A N 1
ATOM 831 C CA . ALA A 1 109 ? -12.803 -0.168 -3.547 1.00 83.31 109 ALA A CA 1
ATOM 832 C C . ALA A 1 109 ? -12.987 1.020 -2.583 1.00 83.31 109 ALA A C 1
ATOM 834 O O . ALA A 1 109 ? -14.064 1.203 -2.023 1.00 83.31 109 ALA A O 1
ATOM 835 N N . GLN A 1 110 ? -11.969 1.873 -2.434 1.00 76.75 110 GLN A N 1
ATOM 836 C CA . GLN A 1 110 ? -12.031 3.051 -1.559 1.00 76.75 110 GLN A CA 1
ATOM 837 C C . GLN A 1 110 ? -12.775 4.257 -2.144 1.00 76.75 110 GLN A C 1
ATOM 839 O O . GLN A 1 110 ? -13.025 5.222 -1.418 1.00 76.75 110 GLN A O 1
ATOM 844 N N . ARG A 1 111 ? -13.098 4.246 -3.442 1.00 71.19 111 ARG A N 1
ATOM 845 C CA . ARG A 1 111 ? -13.876 5.315 -4.092 1.00 71.19 111 ARG A CA 1
ATOM 846 C C . ARG A 1 111 ? -15.380 5.117 -3.967 1.00 71.19 111 ARG A C 1
ATOM 848 O O . ARG A 1 111 ? -16.115 6.078 -4.170 1.00 71.19 111 ARG A O 1
ATOM 855 N N . VAL A 1 112 ? -15.837 3.904 -3.661 1.00 61.34 112 VAL A N 1
ATOM 856 C CA . VAL A 1 112 ? -17.265 3.624 -3.513 1.00 61.34 112 VAL A CA 1
ATOM 857 C C . VAL A 1 112 ? -17.718 4.143 -2.145 1.00 61.34 112 VAL A C 1
ATOM 859 O O . VAL A 1 112 ? -17.228 3.652 -1.123 1.00 61.34 112 VAL A O 1
ATOM 862 N N . PRO A 1 113 ? -18.627 5.133 -2.078 1.00 52.16 113 PRO A N 1
ATOM 863 C CA . PRO A 1 113 ? -19.262 5.477 -0.818 1.00 52.16 113 PRO A CA 1
ATOM 864 C C . PRO A 1 113 ? -20.080 4.263 -0.368 1.00 52.16 113 PRO A C 1
ATOM 866 O O . PRO A 1 113 ? -20.994 3.831 -1.064 1.00 52.16 113 PRO A O 1
ATOM 869 N N . GLN A 1 114 ? -19.712 3.678 0.770 1.00 48.41 114 GLN A N 1
ATOM 870 C CA . GLN A 1 114 ? -20.573 2.726 1.473 1.00 48.41 114 GLN A CA 1
ATOM 871 C C . GLN A 1 114 ? -21.842 3.504 1.854 1.00 48.41 114 GLN A C 1
ATOM 873 O O . GLN A 1 114 ? -21.744 4.447 2.646 1.00 48.41 114 GLN A O 1
ATOM 878 N N . ALA A 1 115 ? -22.949 3.190 1.176 1.00 38.62 115 ALA A N 1
ATOM 879 C CA . ALA A 1 115 ? -24.265 3.796 1.367 1.00 38.62 115 ALA A CA 1
ATOM 880 C C . ALA A 1 115 ? -24.875 3.414 2.720 1.00 38.62 115 ALA A C 1
ATOM 882 O O . ALA A 1 115 ? -24.587 2.291 3.195 1.00 38.62 115 ALA A O 1
#

Mean predicted aligned error: 12.27 Å

Nearest PDB structures (foldseek):
  1yvi-assembly2_B  TM=6.938E-01  e=7.348E-01  Oryza sativa
  7c1i-assembly2_E  TM=7.139E-01  e=1.452E+00  Pseudomonas aeruginosa
  1sr2-assembly1_A  TM=5.474E-01  e=2.161E+00  Escherichia coli
  4pac-assembly1_A  TM=6.867E-01  e=5.360E+00  Arabidopsis thaliana

Secondary structure (DSSP, 8-state):
----------SHHHHHHHHHHHH-----HHHHHHHHHHHHHHHHHHHHHHHHHHTT-HHHHHHHHHHHHHHHHTS--HHHHHHHHHHHHHHHTT-HHHHHHHHHHHHHHHHS---

Sequence (115 aa):
MSHGNNKSTPVLALVAAFAATSAQAAADPDESTRRQERRAQVQQQLRAAQVELYCDHDSQALRLMRETRQALLAQPDPSSLRAVDQVIWLLRRGETAQAIAALESARAAQRVPQA

Radius of gyration: 23.75 Å; Cα contacts (8 Å, |Δi|>4): 71; chains: 1; bounding box: 59×30×74 Å